Protein AF-A0A7X9GGX5-F1 (afdb_monomer)

Solvent-accessible surface area (backbone atoms only — not comparable to full-atom values): 8822 Å² total; per-residue (Å²): 142,80,83,93,72,75,79,72,72,74,72,73,68,84,79,68,76,56,76,65,54,46,48,51,54,14,44,49,54,18,43,51,22,44,29,23,64,44,58,50,69,59,20,25,53,42,20,25,46,35,26,40,28,68,63,34,71,44,54,49,45,53,51,53,96,46,36,36,34,43,38,33,26,42,93,82,73,46,82,47,74,53,70,49,76,51,88,60,76,49,82,35,67,68,50,38,53,51,49,52,51,49,37,52,51,41,52,73,57,70,59,79,73,56,66,69,57,55,52,49,50,54,51,55,50,70,70,54,84,74,82,59,67,69,60,55,50,52,53,50,51,52,52,51,50,54,52,38,46,75,75,68,52,78,135

Foldseek 3Di:
DDDPDDPPPVPPPPFDDDPVLLQVLLQLLLLLCLQAPHDFVLSQVLSQLSSVLSQFPGKGWDGDSFKTKIWTAHPVRDIDIDMDTRDHHHHDVQLNVQSSVLSVVSNVVSDDDDSVVSVVSNVVSVPDDDDPVVVVVVVVVVVVVVVCVVVPNDD

Structure (mmCIF, N/CA/C/O backbone):
data_AF-A0A7X9GGX5-F1
#
_entry.id   AF-A0A7X9GGX5-F1
#
loop_
_atom_site.group_PDB
_atom_site.id
_atom_site.type_symbol
_atom_site.label_atom_id
_atom_site.label_alt_id
_atom_site.label_comp_id
_atom_site.label_asym_id
_atom_site.label_entity_id
_atom_site.label_seq_id
_atom_site.pdbx_PDB_ins_code
_atom_site.Cartn_x
_atom_site.Cartn_y
_atom_site.Cartn_z
_atom_site.occupancy
_atom_site.B_iso_or_equiv
_atom_site.auth_seq_id
_atom_site.auth_comp_id
_atom_site.auth_asym_id
_atom_site.auth_atom_id
_atom_site.pdbx_PDB_model_num
ATOM 1 N N . MET A 1 1 ? -20.901 -25.542 48.510 1.00 43.44 1 MET A N 1
ATOM 2 C CA . MET A 1 1 ? -21.580 -24.996 47.316 1.00 43.44 1 MET A CA 1
ATOM 3 C C . MET A 1 1 ? -20.640 -23.972 46.716 1.00 43.44 1 MET A C 1
ATOM 5 O O . MET A 1 1 ? -20.649 -22.833 47.152 1.00 43.44 1 MET A O 1
ATOM 9 N N . GLU A 1 2 ? -19.744 -24.395 45.827 1.00 34.03 2 GLU A N 1
ATOM 10 C CA . GLU A 1 2 ? -18.668 -23.523 45.361 1.00 34.03 2 GLU A CA 1
ATOM 11 C C . GLU A 1 2 ? -18.309 -23.806 43.900 1.00 34.03 2 GLU A C 1
ATOM 13 O O . GLU A 1 2 ? -18.102 -24.949 43.503 1.00 34.03 2 GLU A O 1
ATOM 18 N N . LYS A 1 3 ? -18.301 -22.707 43.137 1.00 40.56 3 LYS A N 1
ATOM 19 C CA . LYS A 1 3 ? -17.680 -22.457 41.829 1.00 40.56 3 LYS A CA 1
ATOM 20 C C . LYS A 1 3 ? -17.981 -23.413 40.671 1.00 40.56 3 LYS A C 1
ATOM 22 O O . LYS 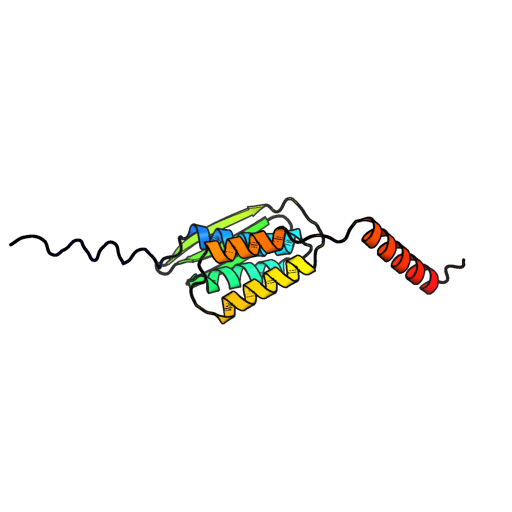A 1 3 ? -17.172 -24.239 40.267 1.00 40.56 3 LYS A O 1
ATOM 27 N N . LYS A 1 4 ? -19.088 -23.116 39.985 1.00 42.03 4 LYS A N 1
ATOM 28 C CA . LYS A 1 4 ? -19.259 -23.349 38.542 1.00 42.03 4 LYS A CA 1
ATOM 29 C C . LYS A 1 4 ? -19.241 -21.987 37.835 1.00 42.03 4 LYS A C 1
ATOM 31 O O . LYS A 1 4 ? -20.294 -21.460 37.500 1.00 42.03 4 LYS A O 1
ATOM 36 N N . GLY A 1 5 ? -18.060 -21.371 37.724 1.00 49.44 5 GLY A N 1
ATOM 37 C CA . GLY A 1 5 ? -17.919 -19.982 37.251 1.00 49.44 5 GLY A CA 1
ATOM 38 C C . GLY A 1 5 ? -16.770 -19.693 36.280 1.00 49.44 5 GLY A C 1
ATOM 39 O O . GLY A 1 5 ? -16.828 -18.679 35.597 1.00 49.44 5 GLY A O 1
ATOM 40 N N . ASP A 1 6 ? -15.782 -20.582 36.137 1.00 44.12 6 ASP A N 1
ATOM 41 C CA . ASP A 1 6 ? -14.507 -20.190 35.503 1.00 44.12 6 ASP A CA 1
ATOM 42 C C . ASP A 1 6 ? -14.283 -20.768 34.089 1.00 44.12 6 ASP A C 1
ATOM 44 O O . ASP A 1 6 ? -13.299 -20.444 33.432 1.00 44.12 6 ASP A O 1
ATOM 48 N N . ALA A 1 7 ? -15.210 -21.575 33.558 1.00 43.34 7 ALA A N 1
ATOM 49 C CA . ALA A 1 7 ? -15.056 -22.190 32.228 1.00 43.34 7 ALA A CA 1
ATOM 50 C C . ALA A 1 7 ? -15.525 -21.299 31.056 1.00 43.34 7 ALA A C 1
ATOM 52 O O . ALA A 1 7 ? -15.195 -21.574 29.906 1.00 43.34 7 ALA A O 1
ATOM 53 N N . ASN A 1 8 ? -16.262 -20.215 31.330 1.00 36.06 8 ASN A N 1
ATOM 54 C CA . ASN A 1 8 ? -16.839 -19.345 30.295 1.00 36.06 8 ASN A CA 1
ATOM 55 C C . ASN A 1 8 ? -16.020 -18.073 30.016 1.00 36.06 8 ASN A C 1
ATOM 57 O O . ASN A 1 8 ? -16.405 -17.289 29.152 1.00 36.06 8 ASN A O 1
ATOM 61 N N . LEU A 1 9 ? -14.901 -17.854 30.718 1.00 38.78 9 LEU A N 1
ATOM 62 C CA . LEU A 1 9 ? -14.051 -16.672 30.512 1.00 38.78 9 LEU A CA 1
ATOM 63 C C . LEU A 1 9 ? -12.930 -16.907 29.481 1.00 38.78 9 LEU A C 1
ATOM 65 O O . LEU A 1 9 ? -12.390 -15.951 28.932 1.00 38.78 9 LEU A O 1
ATOM 69 N N . PHE A 1 10 ? -12.610 -18.169 29.174 1.00 34.00 10 PHE A N 1
ATOM 70 C CA . PHE A 1 10 ? -11.526 -18.530 28.252 1.00 34.00 10 PHE A CA 1
ATOM 71 C C . PHE A 1 10 ? -11.979 -18.752 26.800 1.00 34.00 10 PHE A C 1
ATOM 73 O O . PHE A 1 10 ? -11.139 -18.782 25.909 1.00 34.00 10 PHE A O 1
ATOM 80 N N . ILE A 1 11 ? -13.288 -18.855 26.536 1.00 38.09 11 ILE A N 1
ATOM 81 C CA . ILE A 1 11 ? -13.825 -19.125 25.185 1.00 38.09 11 ILE A CA 1
ATOM 82 C C . ILE A 1 11 ? -14.177 -17.826 24.425 1.00 38.09 11 ILE A C 1
ATOM 84 O O . ILE A 1 11 ? -14.395 -17.834 23.217 1.00 38.09 11 ILE A O 1
ATOM 88 N N . THR A 1 12 ? -14.158 -16.663 25.084 1.00 37.38 12 THR A N 1
ATOM 89 C CA . THR A 1 12 ? -14.649 -15.400 24.494 1.00 37.38 12 THR A CA 1
ATOM 90 C C . THR A 1 12 ? -13.565 -14.518 23.862 1.00 37.38 12 THR A C 1
ATOM 92 O O . THR A 1 12 ? -13.893 -13.459 23.328 1.00 37.38 12 THR A O 1
ATOM 95 N N . ASN A 1 13 ? -12.286 -14.917 23.894 1.00 41.38 13 ASN A N 1
ATOM 96 C CA . ASN A 1 13 ? -11.175 -14.070 23.427 1.00 41.38 13 ASN A CA 1
ATOM 97 C C . ASN A 1 13 ? -10.605 -14.449 22.042 1.00 41.38 13 ASN A C 1
ATOM 99 O O . ASN A 1 13 ? -9.702 -13.781 21.556 1.00 41.38 13 ASN A O 1
ATOM 103 N N . GLU A 1 14 ? -11.140 -15.476 21.368 1.00 40.56 14 GLU A N 1
ATOM 104 C CA . GLU A 1 14 ? -10.614 -15.964 20.075 1.00 40.56 14 GLU A CA 1
ATOM 105 C C . GLU A 1 14 ? -11.190 -15.282 18.814 1.00 40.56 14 GLU A C 1
ATOM 107 O O . GLU A 1 14 ? -10.829 -15.654 17.699 1.00 40.56 14 GLU A O 1
ATOM 112 N N . SER A 1 15 ? -12.065 -14.274 18.930 1.00 47.81 15 SER A N 1
ATOM 113 C CA . SER A 1 15 ? -12.684 -13.630 17.748 1.00 47.81 15 SER A CA 1
ATOM 114 C C . SER A 1 15 ? -12.513 -12.113 17.642 1.00 47.81 15 SER A C 1
ATOM 116 O O . SER A 1 15 ? -12.995 -11.514 16.678 1.00 47.81 15 SER A O 1
ATOM 118 N N . ARG A 1 16 ? -11.797 -11.472 18.574 1.00 51.69 16 ARG A N 1
ATOM 119 C CA . ARG A 1 16 ? -11.429 -10.058 18.440 1.00 51.69 16 ARG A CA 1
ATOM 120 C C . ARG A 1 16 ? -10.040 -9.947 17.841 1.00 51.69 16 ARG A C 1
ATOM 122 O O . ARG A 1 16 ? -9.049 -10.245 18.494 1.00 51.69 16 ARG A O 1
ATOM 129 N N . LEU A 1 17 ? -9.998 -9.491 16.598 1.00 60.56 17 LEU A N 1
ATOM 130 C CA . LEU A 1 17 ? -8.778 -9.032 15.961 1.00 60.56 17 LEU A CA 1
ATOM 131 C C . LEU A 1 17 ? -8.067 -8.010 16.861 1.00 60.56 17 LEU A C 1
ATOM 133 O O . LEU A 1 17 ? -8.707 -7.050 17.302 1.00 60.56 17 LEU A O 1
ATOM 137 N N . GLU A 1 18 ? -6.773 -8.189 17.144 1.00 73.44 18 GLU A N 1
ATOM 138 C CA . GLU A 1 18 ? -6.041 -7.173 17.899 1.00 73.44 18 GLU A CA 1
ATOM 139 C C . GLU A 1 18 ? -5.996 -5.874 17.089 1.00 73.44 18 GLU A C 1
ATOM 141 O O . GLU A 1 18 ? -5.679 -5.871 15.898 1.00 73.44 18 GLU A O 1
ATOM 146 N N . HIS A 1 19 ? -6.272 -4.740 17.739 1.00 78.19 19 HIS A N 1
ATOM 147 C CA . HIS A 1 19 ? -6.402 -3.447 17.060 1.00 78.19 19 HIS A CA 1
ATOM 148 C C . HIS A 1 19 ? -5.187 -3.077 16.190 1.00 78.19 19 HIS A C 1
ATOM 150 O O . HIS A 1 19 ? -5.324 -2.374 15.185 1.00 78.19 19 HIS A O 1
ATOM 156 N N . LYS A 1 20 ? -4.004 -3.574 16.574 1.00 84.25 20 LYS A N 1
ATOM 157 C CA . LYS A 1 20 ? -2.732 -3.395 15.868 1.00 84.25 20 LYS A CA 1
ATOM 158 C C . LYS A 1 20 ? -2.668 -4.170 14.552 1.00 84.25 20 LYS A C 1
ATOM 160 O O . LYS A 1 20 ? -2.065 -3.677 13.603 1.00 84.25 20 LYS A O 1
ATOM 165 N N . GLU A 1 21 ? -3.291 -5.341 14.470 1.00 89.25 21 GLU A N 1
ATOM 166 C CA . GLU A 1 21 ? -3.250 -6.200 13.283 1.00 89.25 21 GLU A CA 1
ATOM 167 C C . GLU A 1 21 ? -4.069 -5.605 12.131 1.00 89.25 21 GLU A C 1
ATOM 169 O O . GLU A 1 21 ? -3.600 -5.609 10.992 1.00 89.25 21 GLU A O 1
ATOM 174 N N . VAL A 1 22 ? -5.230 -4.993 12.425 1.00 90.44 22 VAL A N 1
ATOM 175 C CA . VAL A 1 22 ? -6.022 -4.226 11.436 1.00 90.44 22 VAL A CA 1
ATOM 176 C C . VAL A 1 22 ? -5.145 -3.179 10.755 1.00 90.44 22 VAL A C 1
ATOM 178 O O . VAL A 1 22 ? -5.072 -3.115 9.525 1.00 90.44 22 VAL A O 1
ATOM 181 N N . LEU A 1 23 ? -4.466 -2.360 11.563 1.00 93.06 23 LEU A N 1
ATOM 182 C CA . LEU A 1 23 ? -3.612 -1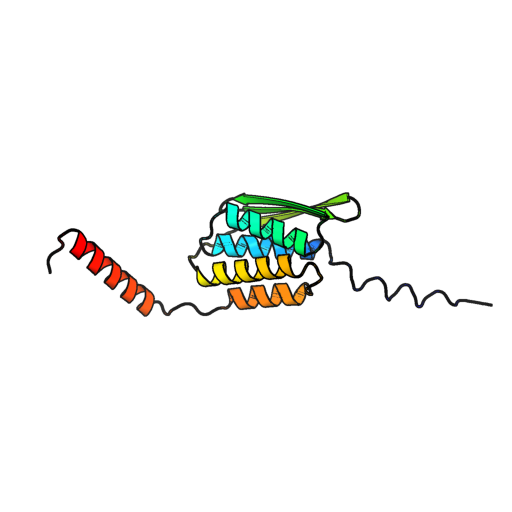.283 11.076 1.00 93.06 23 LEU A CA 1
ATOM 183 C C . LEU A 1 23 ? -2.412 -1.832 10.317 1.00 93.06 23 LEU A C 1
ATOM 185 O O . LEU A 1 23 ? -2.136 -1.363 9.217 1.00 93.06 23 LEU A O 1
ATOM 189 N N . ALA A 1 24 ? -1.732 -2.841 10.864 1.00 92.94 24 ALA A N 1
ATOM 190 C CA . ALA A 1 24 ? -0.556 -3.436 10.243 1.00 92.94 24 ALA A CA 1
ATOM 191 C C . ALA A 1 24 ? -0.867 -3.981 8.842 1.00 92.94 24 ALA A C 1
ATOM 193 O O . ALA A 1 24 ? -0.167 -3.644 7.887 1.00 92.94 24 ALA A O 1
ATOM 194 N N . ILE A 1 25 ? -1.946 -4.755 8.695 1.00 93.12 25 ILE A N 1
ATOM 195 C CA . ILE A 1 25 ? -2.346 -5.352 7.414 1.00 93.12 25 ILE A CA 1
ATOM 196 C C . ILE A 1 25 ? -2.792 -4.275 6.419 1.00 93.12 25 ILE A C 1
ATOM 198 O O . ILE A 1 25 ? -2.394 -4.307 5.249 1.00 93.12 25 ILE A O 1
ATOM 202 N N . SER A 1 26 ? -3.585 -3.301 6.871 1.00 94.38 26 SER A N 1
ATOM 203 C CA . SER A 1 26 ? -4.097 -2.224 6.013 1.00 94.38 26 SER A CA 1
ATOM 204 C C . SER A 1 26 ? -2.963 -1.337 5.495 1.00 94.38 26 SER A C 1
ATOM 206 O O . SER A 1 26 ? -2.859 -1.088 4.293 1.00 94.38 26 SER A O 1
ATOM 208 N N . ILE A 1 27 ? -2.056 -0.933 6.389 1.00 95.69 27 ILE A N 1
ATOM 209 C CA . ILE A 1 27 ? -0.876 -0.135 6.050 1.00 95.69 27 ILE A CA 1
ATOM 210 C C . ILE A 1 27 ? 0.067 -0.923 5.145 1.00 95.69 27 ILE A C 1
ATOM 212 O O . ILE A 1 27 ? 0.570 -0.362 4.174 1.00 95.69 27 ILE A O 1
ATOM 216 N N . ARG A 1 28 ? 0.305 -2.213 5.419 1.00 94.94 28 ARG A N 1
ATOM 217 C CA . ARG A 1 28 ? 1.163 -3.065 4.582 1.00 94.94 28 ARG A CA 1
ATOM 218 C C . ARG A 1 28 ? 0.601 -3.197 3.170 1.00 94.94 28 ARG A C 1
ATOM 220 O O . ARG A 1 28 ? 1.350 -3.016 2.218 1.00 94.94 28 ARG A O 1
ATOM 227 N N . SER A 1 29 ? -0.702 -3.433 3.030 1.00 94.62 29 SER A N 1
ATOM 228 C CA . SER A 1 29 ? -1.362 -3.563 1.723 1.00 94.62 29 SER A CA 1
ATOM 229 C C . SER A 1 29 ? -1.227 -2.286 0.886 1.00 94.62 29 SER A C 1
ATOM 231 O O . SER A 1 29 ? -0.802 -2.338 -0.266 1.00 94.62 29 SER A O 1
ATOM 233 N N . ALA A 1 30 ? -1.509 -1.122 1.477 1.00 95.88 30 ALA A N 1
ATOM 234 C CA . ALA A 1 30 ? -1.346 0.164 0.800 1.00 95.88 30 ALA A CA 1
ATOM 235 C C . ALA A 1 30 ? 0.125 0.506 0.514 1.00 95.88 30 ALA A C 1
ATOM 237 O O . ALA A 1 30 ? 0.445 1.018 -0.559 1.00 95.88 30 ALA A O 1
ATOM 238 N N . SER A 1 31 ? 1.032 0.167 1.436 1.00 95.06 31 SER A N 1
ATOM 239 C CA . SER A 1 31 ? 2.475 0.347 1.239 1.00 95.06 31 SER A CA 1
ATOM 240 C C . SER A 1 31 ? 2.966 -0.479 0.054 1.00 95.06 31 SER A C 1
ATOM 242 O O . SER A 1 31 ? 3.652 0.070 -0.794 1.00 95.06 31 SER A O 1
ATOM 244 N N . MET A 1 32 ? 2.538 -1.739 -0.084 1.00 93.69 32 MET A N 1
ATOM 245 C CA . MET A 1 32 ? 2.894 -2.574 -1.237 1.00 93.69 32 MET A CA 1
ATOM 246 C C . MET A 1 32 ? 2.388 -1.988 -2.559 1.00 93.69 32 MET A C 1
ATOM 248 O O . MET A 1 32 ? 3.078 -2.098 -3.567 1.00 93.69 32 MET A O 1
ATOM 252 N N . ILE A 1 33 ? 1.217 -1.342 -2.586 1.00 93.94 33 ILE A N 1
ATOM 253 C CA . ILE A 1 33 ? 0.746 -0.648 -3.795 1.00 93.94 33 ILE A CA 1
ATOM 254 C C . ILE A 1 33 ? 1.703 0.489 -4.161 1.00 93.94 33 ILE A C 1
ATOM 256 O O . ILE A 1 33 ? 2.161 0.549 -5.301 1.00 93.94 33 ILE A O 1
ATOM 260 N N . LEU A 1 34 ? 2.055 1.352 -3.205 1.00 94.31 34 LEU A N 1
ATOM 261 C CA . LEU A 1 34 ? 2.970 2.469 -3.454 1.00 94.31 34 LEU A CA 1
ATOM 262 C C . LEU A 1 34 ? 4.394 2.030 -3.796 1.00 94.31 34 LEU A C 1
ATOM 264 O O . LEU A 1 34 ? 5.005 2.598 -4.701 1.00 94.31 34 LEU A O 1
ATOM 268 N N . GLU A 1 35 ? 4.916 1.045 -3.065 1.00 93.38 35 GLU A N 1
ATOM 269 C CA . GLU A 1 35 ? 6.255 0.483 -3.243 1.00 93.38 35 GLU A CA 1
ATOM 270 C C . GLU A 1 35 ? 6.410 -0.122 -4.642 1.00 93.38 35 GLU A C 1
ATOM 272 O O . GLU A 1 35 ? 7.521 -0.139 -5.146 1.00 93.38 35 GLU A O 1
ATOM 277 N N . ASN A 1 36 ? 5.321 -0.546 -5.298 1.00 91.25 36 ASN A N 1
ATOM 278 C CA . ASN A 1 36 ? 5.353 -1.217 -6.602 1.00 91.25 36 ASN A CA 1
ATOM 279 C C . ASN A 1 36 ? 4.874 -0.358 -7.785 1.00 91.25 36 ASN A C 1
ATOM 281 O O . ASN A 1 36 ? 4.609 -0.896 -8.865 1.00 91.25 36 ASN A O 1
ATOM 285 N N . GLY A 1 37 ? 4.768 0.963 -7.598 1.00 89.94 37 GLY A N 1
ATOM 286 C CA . GLY A 1 37 ? 4.425 1.913 -8.663 1.00 89.94 37 GLY A CA 1
ATOM 287 C C . GLY A 1 37 ? 2.930 2.206 -8.806 1.00 89.94 37 GLY A C 1
ATOM 288 O O . GLY A 1 37 ? 2.510 2.750 -9.822 1.00 89.94 37 GLY A O 1
ATOM 289 N N . GLY A 1 38 ? 2.121 1.850 -7.807 1.00 90.81 38 GLY A N 1
ATOM 290 C CA . GLY A 1 38 ? 0.695 2.146 -7.778 1.00 90.81 38 GLY A CA 1
ATOM 291 C C . GLY A 1 38 ? 0.393 3.600 -7.421 1.00 90.81 38 GLY A C 1
ATOM 292 O O . GLY A 1 38 ? 1.183 4.291 -6.773 1.00 90.81 38 GLY A O 1
ATOM 293 N N . GLU A 1 39 ? -0.782 4.049 -7.851 1.00 92.31 39 GLU A N 1
ATOM 294 C CA . GLU A 1 39 ? -1.292 5.400 -7.611 1.00 92.31 39 GLU A CA 1
ATOM 295 C C . GLU A 1 39 ? -1.698 5.592 -6.140 1.00 92.31 39 GLU A C 1
ATOM 297 O O . GLU A 1 39 ? -2.158 4.655 -5.479 1.00 92.31 39 GLU A O 1
ATOM 302 N N . THR A 1 40 ? -1.565 6.818 -5.623 1.00 94.50 40 THR A N 1
ATOM 303 C CA . THR A 1 40 ? -1.868 7.142 -4.216 1.00 94.50 40 THR A CA 1
ATOM 304 C C . THR A 1 40 ? -3.321 6.854 -3.857 1.00 94.50 40 THR A C 1
ATOM 306 O O . THR A 1 40 ? -3.565 6.162 -2.874 1.00 94.50 40 THR A O 1
ATOM 309 N N . TYR A 1 41 ? -4.285 7.266 -4.686 1.00 94.06 41 TYR A N 1
ATOM 310 C CA . TYR A 1 41 ? -5.705 7.025 -4.398 1.00 94.06 41 TYR A CA 1
ATOM 311 C C . TYR A 1 41 ? -6.057 5.524 -4.366 1.00 94.06 41 TYR A C 1
ATOM 313 O O . TYR A 1 41 ? -6.923 5.107 -3.601 1.00 94.06 41 TYR A O 1
ATOM 321 N N . ARG A 1 42 ? -5.362 4.676 -5.145 1.00 93.44 42 ARG A N 1
ATOM 322 C CA . ARG A 1 42 ? -5.551 3.212 -5.099 1.00 93.44 42 ARG A CA 1
ATOM 323 C C . ARG A 1 42 ? -5.030 2.615 -3.802 1.00 93.44 42 ARG A C 1
ATOM 325 O O . ARG A 1 42 ? -5.625 1.675 -3.270 1.00 93.44 42 ARG A O 1
ATOM 332 N N . ALA A 1 43 ? -3.927 3.154 -3.294 1.00 95.12 43 ALA A N 1
ATOM 333 C CA . ALA A 1 43 ? -3.414 2.786 -1.987 1.00 95.12 43 ALA A CA 1
ATOM 334 C C . ALA A 1 43 ? -4.382 3.220 -0.866 1.00 95.12 43 ALA A C 1
ATOM 336 O O . ALA A 1 43 ? -4.633 2.424 0.039 1.00 95.12 43 ALA A O 1
ATOM 337 N N . GLU A 1 44 ? -4.987 4.411 -0.951 1.00 96.06 44 GLU A N 1
ATOM 338 C CA . GLU A 1 44 ? -6.007 4.887 0.006 1.00 96.06 44 GLU A CA 1
ATOM 339 C C . GLU A 1 44 ? -7.254 4.003 0.021 1.00 96.06 44 GLU A C 1
ATOM 341 O O . GLU A 1 44 ? -7.684 3.548 1.087 1.00 96.06 44 GLU A O 1
ATOM 346 N N . GLU A 1 45 ? -7.801 3.717 -1.163 1.00 94.62 45 GLU A N 1
ATOM 347 C CA . GLU A 1 45 ? -8.959 2.838 -1.345 1.00 94.62 45 GLU A CA 1
ATOM 348 C C . GLU A 1 45 ? -8.672 1.460 -0.736 1.00 94.62 45 GLU A C 1
ATOM 350 O O . GLU A 1 45 ? -9.450 0.949 0.070 1.00 94.62 45 GLU A O 1
ATOM 355 N N . THR A 1 46 ? -7.496 0.899 -1.029 1.00 94.56 46 THR A N 1
ATOM 356 C CA . THR A 1 46 ? -7.078 -0.411 -0.519 1.00 94.56 46 THR A CA 1
ATOM 357 C C . THR A 1 46 ? -6.932 -0.430 0.998 1.00 94.56 46 THR A C 1
ATOM 359 O O . T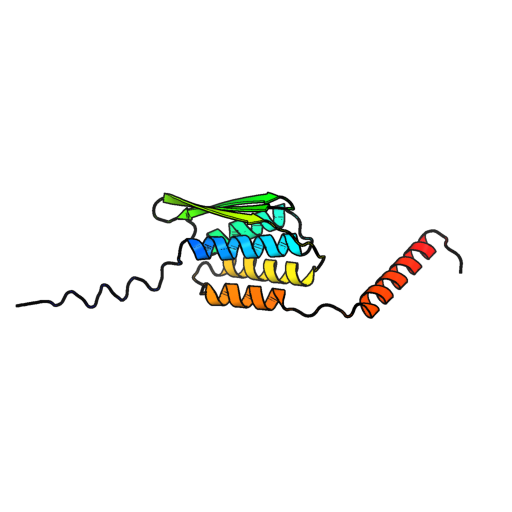HR A 1 46 ? -7.422 -1.366 1.632 1.00 94.56 46 THR A O 1
ATOM 362 N N . ALA A 1 47 ? -6.278 0.566 1.603 1.00 95.19 47 ALA A N 1
ATOM 363 C CA . ALA A 1 47 ? -6.142 0.647 3.059 1.00 95.19 47 ALA A CA 1
ATOM 364 C C . ALA A 1 47 ? -7.511 0.725 3.742 1.00 95.19 47 ALA A C 1
ATOM 366 O O . ALA A 1 47 ? -7.787 -0.040 4.667 1.00 95.19 47 ALA A O 1
ATOM 367 N N . THR A 1 48 ? -8.376 1.610 3.247 1.00 94.75 48 THR A N 1
ATOM 368 C CA . THR A 1 48 ? -9.718 1.841 3.795 1.00 94.75 48 THR A CA 1
ATOM 369 C C . THR A 1 48 ? -10.577 0.583 3.689 1.00 94.75 48 THR A C 1
ATOM 371 O O . THR A 1 48 ? -11.132 0.115 4.683 1.00 94.75 48 THR A O 1
ATOM 374 N N . HIS A 1 49 ? -10.622 -0.028 2.503 1.00 92.06 49 HIS A N 1
ATOM 375 C CA . HIS A 1 49 ? -11.382 -1.254 2.269 1.00 92.06 49 HIS A CA 1
ATOM 376 C C . HIS A 1 49 ? -10.869 -2.413 3.119 1.00 92.06 49 HIS A C 1
ATOM 378 O O . HIS A 1 49 ? -11.666 -3.174 3.669 1.00 92.06 49 HIS A O 1
ATOM 384 N N . THR A 1 50 ? -9.549 -2.548 3.251 1.00 92.06 50 THR A N 1
ATOM 385 C CA . THR A 1 50 ? -8.938 -3.614 4.053 1.00 92.06 50 THR A CA 1
ATOM 386 C C . THR A 1 50 ? -9.290 -3.450 5.529 1.00 92.06 50 THR A C 1
ATOM 388 O O . THR A 1 50 ? -9.736 -4.414 6.143 1.00 92.06 50 THR A O 1
ATOM 391 N N . ALA A 1 51 ? -9.199 -2.236 6.080 1.00 92.12 51 ALA A N 1
ATOM 392 C CA . ALA A 1 51 ? -9.552 -1.968 7.473 1.00 92.12 51 ALA A CA 1
ATOM 393 C C . ALA A 1 51 ? -11.031 -2.276 7.770 1.00 92.12 51 ALA A C 1
ATOM 395 O O . ALA A 1 51 ? -11.334 -2.975 8.737 1.00 92.12 51 ALA A O 1
ATOM 396 N N . ILE A 1 52 ? -11.950 -1.827 6.906 1.00 91.31 52 ILE A N 1
ATOM 397 C CA . ILE A 1 52 ? -13.393 -2.104 7.037 1.00 91.31 52 ILE A CA 1
ATOM 398 C C . ILE A 1 52 ? -13.667 -3.611 6.956 1.00 91.31 52 ILE A C 1
ATOM 400 O O . ILE A 1 52 ? -14.404 -4.158 7.774 1.00 91.31 52 ILE A O 1
ATOM 404 N N . SER A 1 53 ? -13.024 -4.309 6.016 1.00 88.75 53 SER A N 1
ATOM 405 C CA . SER A 1 53 ? -13.185 -5.762 5.835 1.00 88.75 53 SER A CA 1
ATOM 406 C C . SER A 1 53 ? -12.696 -6.581 7.033 1.00 88.75 53 SER A C 1
ATOM 408 O O . SER A 1 53 ? -13.134 -7.713 7.229 1.00 88.75 53 SER A O 1
ATOM 410 N N . LEU A 1 54 ? -11.784 -6.015 7.824 1.00 87.38 54 LEU A N 1
ATOM 411 C CA . LEU A 1 54 ? -11.223 -6.618 9.030 1.00 87.38 54 LEU A CA 1
ATOM 412 C C . LEU A 1 54 ? -12.020 -6.296 10.304 1.00 87.38 54 LEU A C 1
ATOM 414 O O . LEU A 1 54 ? -11.670 -6.790 11.372 1.00 87.38 54 LEU A O 1
ATOM 418 N N . GLY A 1 55 ? -13.103 -5.519 10.206 1.00 86.44 55 GLY A N 1
ATOM 419 C CA . GLY A 1 55 ? -13.997 -5.227 11.330 1.00 86.44 55 GLY A CA 1
ATOM 420 C C . GLY A 1 55 ? -13.896 -3.808 11.892 1.00 86.44 55 GLY A C 1
ATOM 421 O O . GLY A 1 55 ? -14.433 -3.554 12.970 1.00 86.44 55 GLY A O 1
ATOM 422 N N . ALA A 1 56 ? -13.243 -2.874 11.191 1.00 89.25 56 ALA A N 1
ATOM 423 C CA . ALA A 1 56 ? -13.334 -1.457 11.537 1.00 89.25 56 ALA A CA 1
ATOM 424 C C . ALA A 1 56 ? -14.765 -0.929 11.328 1.00 89.25 56 ALA A C 1
ATOM 426 O O . ALA A 1 56 ? -15.386 -1.198 10.298 1.00 89.25 56 ALA A O 1
ATOM 427 N N . LYS A 1 57 ? -15.275 -0.138 12.282 1.00 90.56 57 LYS A N 1
ATOM 428 C CA . LYS A 1 57 ? -16.586 0.529 12.178 1.00 90.56 57 LYS A CA 1
ATOM 429 C C . LYS A 1 57 ? -16.545 1.633 11.122 1.00 90.56 57 LYS A C 1
ATOM 431 O O . LYS A 1 57 ? -17.430 1.731 10.278 1.00 90.56 57 LYS A O 1
ATOM 436 N N . THR A 1 58 ? -15.497 2.446 11.168 1.00 92.44 58 THR A N 1
ATOM 437 C CA . THR A 1 58 ? -15.154 3.462 10.168 1.00 92.44 58 THR A CA 1
ATOM 438 C C . THR A 1 58 ? -13.649 3.416 9.941 1.00 92.44 58 THR A C 1
ATOM 440 O O . THR A 1 58 ? -12.903 3.060 10.853 1.00 92.44 58 THR A O 1
ATOM 443 N N . ALA A 1 59 ? -13.191 3.754 8.738 1.00 94.50 59 ALA A N 1
ATOM 444 C CA . ALA A 1 59 ? -11.771 3.839 8.423 1.00 94.50 59 ALA A CA 1
ATOM 445 C C . ALA A 1 59 ? -11.507 4.993 7.456 1.00 94.50 59 ALA A C 1
ATOM 447 O O . ALA A 1 59 ? -12.303 5.241 6.552 1.00 94.50 59 ALA A O 1
ATOM 448 N N . THR A 1 60 ? -10.366 5.648 7.638 1.00 96.44 60 THR A N 1
ATOM 449 C CA . THR A 1 60 ? -9.862 6.725 6.789 1.00 96.44 60 THR A CA 1
ATOM 450 C C . THR A 1 60 ? -8.377 6.488 6.551 1.00 96.44 60 THR A C 1
ATOM 452 O O . THR A 1 60 ? -7.612 6.279 7.497 1.00 96.44 60 THR A O 1
ATOM 455 N N . ALA A 1 61 ? -7.955 6.540 5.293 1.00 96.44 61 ALA A N 1
ATOM 456 C CA . ALA A 1 61 ? -6.551 6.497 4.916 1.00 96.44 61 ALA A CA 1
ATOM 457 C C . ALA A 1 61 ? -6.126 7.841 4.322 1.00 96.44 61 ALA A C 1
ATOM 459 O O . ALA A 1 61 ? -6.899 8.481 3.616 1.00 96.44 61 ALA A O 1
ATOM 460 N N . PHE A 1 62 ? -4.892 8.245 4.605 1.00 96.94 62 PHE A N 1
ATOM 461 C CA . PHE A 1 62 ? -4.239 9.376 3.961 1.00 96.94 62 PHE A CA 1
ATOM 462 C C . PHE A 1 62 ? -2.883 8.910 3.452 1.00 96.94 62 PHE A C 1
ATOM 464 O O . PHE A 1 62 ? -2.054 8.418 4.229 1.00 96.94 62 PHE A O 1
ATOM 471 N N . VAL A 1 63 ? -2.672 9.005 2.141 1.00 96.12 63 VAL A N 1
ATOM 472 C CA . VAL A 1 63 ? -1.501 8.413 1.504 1.00 96.12 63 VAL A CA 1
ATOM 473 C C . VAL A 1 63 ? -0.773 9.431 0.638 1.00 96.12 63 VAL A C 1
ATOM 475 O O . VAL A 1 63 ? -1.303 10.001 -0.309 1.00 96.12 63 VAL A O 1
ATOM 478 N N . THR A 1 64 ? 0.514 9.586 0.922 1.00 94.31 64 THR A N 1
ATOM 479 C CA . THR A 1 64 ? 1.470 1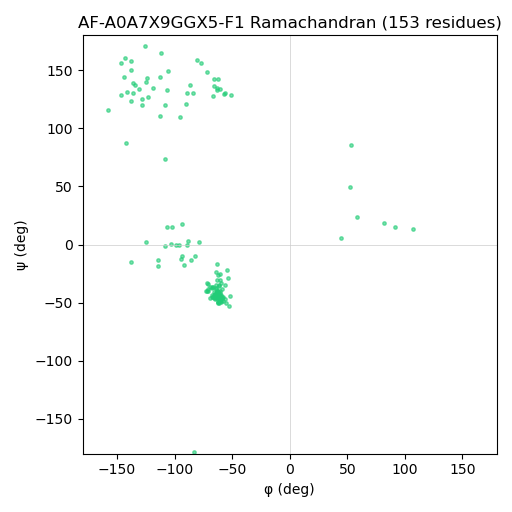0.315 0.088 1.00 94.31 64 THR A CA 1
ATOM 480 C C . THR A 1 64 ? 2.478 9.330 -0.509 1.00 94.31 64 THR A C 1
ATOM 482 O O . THR A 1 64 ? 2.607 8.211 -0.009 1.00 94.31 64 THR A O 1
ATOM 485 N N . PRO A 1 65 ? 3.256 9.708 -1.541 1.00 90.31 65 PRO A N 1
ATOM 486 C CA . PRO A 1 65 ? 4.253 8.810 -2.133 1.00 90.31 65 PRO A CA 1
ATOM 487 C C . PRO A 1 65 ? 5.270 8.220 -1.141 1.00 90.31 65 PRO A C 1
ATOM 489 O O . PRO A 1 65 ? 5.879 7.191 -1.441 1.00 90.31 65 PRO A O 1
ATOM 492 N N . THR A 1 66 ? 5.464 8.866 0.013 1.00 92.00 66 THR A N 1
ATOM 493 C CA . THR A 1 66 ? 6.455 8.512 1.037 1.00 92.00 66 THR A CA 1
ATOM 494 C C . THR A 1 66 ? 5.838 8.049 2.355 1.00 92.00 66 THR A C 1
ATOM 496 O O . THR A 1 66 ? 6.560 7.500 3.187 1.00 92.00 66 THR A O 1
ATOM 499 N N . VAL A 1 67 ? 4.537 8.244 2.584 1.00 95.88 67 VAL A N 1
ATOM 500 C CA . VAL A 1 67 ? 3.875 7.916 3.856 1.00 95.88 67 VAL A CA 1
ATOM 501 C C . VAL A 1 67 ? 2.487 7.345 3.607 1.00 95.88 67 VAL A C 1
ATOM 503 O O . VAL A 1 67 ? 1.676 7.946 2.912 1.00 95.88 67 VAL A O 1
ATOM 506 N N . VAL A 1 68 ? 2.198 6.220 4.253 1.00 96.50 68 VAL A N 1
ATOM 507 C CA . VAL A 1 68 ? 0.856 5.645 4.369 1.00 96.50 68 VAL A CA 1
ATOM 508 C C . VAL A 1 68 ? 0.395 5.830 5.805 1.00 96.50 68 VAL A C 1
ATOM 510 O O . VAL A 1 68 ? 1.029 5.303 6.720 1.00 96.50 68 VAL A O 1
ATOM 513 N N . GLN A 1 69 ? -0.707 6.542 6.008 1.00 97.44 69 GLN A N 1
ATOM 514 C CA . GLN A 1 69 ? -1.349 6.703 7.307 1.00 97.44 69 GLN A CA 1
ATOM 515 C C . GLN A 1 69 ? -2.763 6.130 7.256 1.00 97.44 69 GLN A C 1
ATOM 517 O O . GLN A 1 69 ? -3.511 6.381 6.314 1.00 97.44 69 GLN A O 1
ATOM 522 N N . VAL A 1 70 ? -3.133 5.362 8.280 1.00 96.88 70 VAL A N 1
ATOM 523 C CA . VAL A 1 70 ? -4.471 4.781 8.419 1.00 96.88 70 VAL A CA 1
ATOM 524 C C . VAL A 1 70 ? -4.989 5.067 9.816 1.00 96.88 70 VAL A C 1
ATOM 526 O O . VAL A 1 70 ? -4.280 4.874 10.806 1.00 96.88 70 VAL A O 1
ATOM 529 N N . SER A 1 71 ? -6.234 5.518 9.877 1.00 95.38 71 SER A N 1
ATOM 530 C CA . SER A 1 71 ? -6.996 5.720 11.099 1.00 95.38 71 SER A CA 1
ATOM 531 C C . SER A 1 71 ? -8.304 4.949 11.002 1.00 95.38 71 SER A C 1
ATOM 533 O O . SER A 1 71 ? -8.919 4.905 9.936 1.00 95.38 71 SER A O 1
ATOM 535 N N . TYR A 1 72 ? -8.732 4.319 12.088 1.00 94.19 72 TYR A N 1
ATOM 536 C CA . TYR A 1 72 ? -10.022 3.648 12.132 1.00 94.19 72 TYR A CA 1
ATOM 537 C C . TYR A 1 72 ? -10.642 3.724 13.527 1.00 94.19 72 TYR A C 1
ATOM 539 O O . TYR A 1 72 ? -9.940 3.887 14.529 1.00 94.19 72 TYR A O 1
ATOM 547 N N . THR A 1 73 ? -11.964 3.594 13.579 1.00 92.19 73 THR A N 1
ATOM 548 C CA . THR A 1 73 ? -12.733 3.548 14.823 1.00 92.19 73 THR A CA 1
ATOM 549 C C . THR A 1 73 ? -13.219 2.124 15.075 1.00 92.19 73 THR A C 1
ATOM 551 O O . THR A 1 73 ? -13.735 1.461 14.168 1.00 92.19 73 THR A O 1
ATOM 554 N N . ASP A 1 74 ? -13.037 1.629 16.299 1.00 88.06 74 ASP A N 1
ATOM 555 C CA . ASP A 1 74 ? -13.498 0.298 16.699 1.00 88.06 74 ASP A CA 1
ATOM 556 C C . ASP A 1 74 ? -14.985 0.278 17.119 1.00 88.06 74 ASP A C 1
ATOM 558 O O . ASP A 1 74 ? -15.697 1.283 17.086 1.00 88.06 74 ASP A O 1
ATOM 562 N N . SER A 1 75 ? -15.485 -0.891 17.534 1.00 85.12 75 SER A N 1
ATOM 563 C CA . SER A 1 75 ? -16.869 -1.050 18.011 1.00 85.12 75 SER A CA 1
ATOM 564 C C . SER A 1 75 ? -17.193 -0.254 19.285 1.00 85.12 75 SER A C 1
ATOM 566 O O . SER A 1 75 ? -18.362 -0.134 19.636 1.00 85.12 75 SER A O 1
ATOM 568 N N . LYS A 1 76 ? -16.172 0.207 20.018 1.00 86.75 76 LYS A N 1
ATOM 569 C CA . LYS A 1 76 ? -16.281 0.970 21.270 1.00 86.75 76 LYS A CA 1
ATOM 570 C C . LYS A 1 76 ? -16.036 2.468 21.048 1.00 86.75 76 LYS A C 1
ATOM 572 O O . LYS A 1 76 ? -15.777 3.182 22.012 1.00 86.75 76 LYS A O 1
ATOM 577 N N . ASP A 1 77 ? -16.065 2.924 19.796 1.00 86.88 77 ASP A N 1
ATOM 578 C CA . ASP A 1 77 ? -15.786 4.307 19.410 1.00 86.88 77 ASP A CA 1
ATOM 579 C C . ASP A 1 77 ? -14.385 4.811 19.818 1.00 86.88 77 ASP A C 1
ATOM 581 O O . ASP A 1 77 ? -14.144 6.013 19.912 1.00 86.88 77 ASP A O 1
ATOM 585 N N . SER A 1 78 ? -13.424 3.899 20.018 1.00 87.94 78 SER A N 1
ATOM 586 C CA . SER A 1 78 ? -12.023 4.267 20.245 1.00 87.94 78 SER A CA 1
ATOM 587 C C . SER A 1 78 ? -11.287 4.430 18.916 1.00 87.94 78 SER A C 1
ATOM 589 O O . SER A 1 78 ? -11.445 3.623 17.996 1.00 87.94 78 SER A O 1
ATOM 591 N N . PHE A 1 79 ? -10.470 5.480 18.823 1.00 91.12 79 PHE A N 1
ATOM 592 C CA . PHE A 1 79 ? -9.677 5.792 17.637 1.00 91.12 79 PHE A CA 1
ATOM 593 C C . PHE A 1 79 ? -8.313 5.112 17.685 1.00 91.12 79 PHE A C 1
ATOM 595 O O . PHE A 1 79 ? -7.560 5.267 18.646 1.00 91.12 79 PHE A O 1
ATOM 602 N N . HIS A 1 80 ? -7.960 4.434 16.597 1.00 92.62 80 HIS A N 1
ATOM 603 C CA . HIS A 1 80 ? -6.665 3.786 16.418 1.00 92.62 80 HIS A CA 1
ATOM 604 C C . HIS A 1 80 ? -6.016 4.328 15.154 1.00 92.62 80 HIS A C 1
ATOM 606 O O . HIS A 1 80 ? -6.622 4.316 14.086 1.00 92.62 80 HIS A O 1
ATOM 612 N N . THR A 1 81 ? -4.781 4.813 15.262 1.00 93.62 81 THR A N 1
ATOM 613 C CA . THR A 1 81 ? -4.052 5.393 14.128 1.00 93.62 81 THR A CA 1
ATOM 614 C C . THR A 1 81 ? -2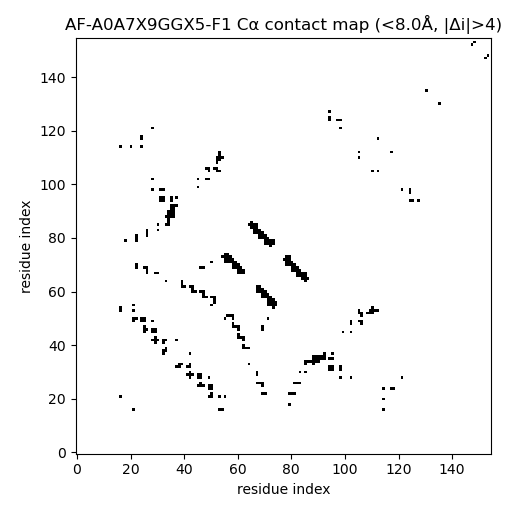.633 4.861 14.094 1.00 93.62 81 THR A C 1
ATOM 616 O O . THR A 1 81 ? -1.963 4.787 15.123 1.00 93.62 81 THR A O 1
ATOM 619 N N . ALA A 1 82 ? -2.161 4.520 12.902 1.00 94.56 82 ALA A N 1
ATOM 620 C CA . ALA A 1 82 ? -0.766 4.200 12.662 1.00 94.56 82 ALA A CA 1
ATOM 621 C C . ALA A 1 82 ? -0.333 4.721 11.292 1.00 94.56 82 ALA A C 1
ATOM 623 O O . ALA A 1 82 ? -1.149 4.990 10.407 1.00 94.56 82 ALA A O 1
ATOM 624 N N . PHE A 1 83 ? 0.976 4.855 11.122 1.00 95.12 83 PHE A N 1
ATOM 625 C CA . PHE A 1 83 ? 1.572 5.246 9.858 1.00 95.12 83 PHE A CA 1
ATOM 626 C C . PHE A 1 83 ? 2.821 4.419 9.576 1.00 95.12 83 PHE A C 1
ATOM 628 O O . PHE A 1 83 ? 3.459 3.880 10.482 1.00 95.12 83 PHE A O 1
ATOM 635 N N . ARG A 1 84 ? 3.182 4.341 8.298 1.00 94.12 84 ARG A N 1
ATOM 636 C CA . ARG A 1 84 ? 4.432 3.755 7.825 1.00 94.12 84 ARG A CA 1
ATOM 637 C C . ARG A 1 84 ? 5.032 4.642 6.755 1.00 94.12 84 ARG A C 1
ATOM 639 O O . ARG A 1 84 ? 4.339 5.134 5.868 1.00 94.12 84 ARG A O 1
ATOM 646 N N . ARG A 1 85 ? 6.350 4.795 6.826 1.00 94.94 85 ARG A N 1
ATOM 647 C CA . ARG A 1 85 ? 7.131 5.434 5.774 1.00 94.94 85 ARG A CA 1
ATOM 648 C C . ARG A 1 85 ? 7.465 4.417 4.684 1.00 94.94 85 ARG A C 1
ATOM 650 O O . ARG A 1 85 ? 7.973 3.337 4.982 1.00 94.94 85 ARG A O 1
ATOM 657 N N . VAL A 1 86 ? 7.213 4.794 3.439 1.00 92.12 86 VAL A N 1
ATOM 658 C CA . VAL A 1 86 ? 7.626 4.074 2.235 1.00 92.12 86 VAL A CA 1
ATOM 659 C C . VAL A 1 86 ? 8.996 4.599 1.821 1.00 92.12 86 VAL A C 1
ATOM 661 O O . VAL A 1 86 ? 9.177 5.798 1.617 1.00 92.12 86 VAL A O 1
ATOM 664 N N . THR A 1 87 ? 9.986 3.710 1.756 1.00 88.25 87 THR A N 1
ATOM 665 C CA . THR A 1 87 ? 11.396 4.081 1.520 1.00 88.25 87 THR A CA 1
ATOM 666 C C . THR A 1 87 ? 11.947 3.561 0.204 1.00 88.25 87 THR A C 1
ATOM 668 O O . THR A 1 87 ? 12.964 4.061 -0.271 1.00 88.25 87 THR A O 1
ATOM 671 N N . ARG A 1 88 ? 11.286 2.562 -0.379 1.00 85.19 88 ARG A N 1
ATOM 672 C CA . ARG A 1 88 ? 11.687 1.904 -1.618 1.00 85.19 88 ARG A CA 1
ATOM 673 C C . ARG A 1 88 ? 10.549 1.995 -2.615 1.00 85.19 88 ARG A C 1
ATOM 675 O O . ARG A 1 88 ? 9.383 1.946 -2.231 1.00 85.19 88 ARG A O 1
ATOM 682 N N . ARG A 1 89 ? 10.906 2.169 -3.883 1.00 82.06 89 ARG A N 1
ATOM 683 C CA . ARG A 1 89 ? 9.964 2.173 -4.995 1.00 82.06 89 ARG A CA 1
ATOM 684 C C . ARG A 1 89 ? 10.572 1.379 -6.138 1.00 82.06 89 ARG A C 1
ATOM 686 O O . ARG A 1 89 ? 11.666 1.690 -6.598 1.00 82.06 89 ARG A O 1
ATOM 693 N N . GLU A 1 90 ? 9.843 0.373 -6.566 1.00 86.00 90 GLU A N 1
ATOM 694 C CA . GLU A 1 90 ? 10.055 -0.426 -7.761 1.00 86.00 90 GLU A CA 1
ATOM 695 C C . GLU A 1 90 ? 8.762 -0.409 -8.583 1.00 86.00 90 GLU A C 1
ATOM 697 O O . GLU A 1 90 ? 7.737 0.115 -8.142 1.00 86.00 90 GLU A O 1
ATOM 702 N N . VAL A 1 91 ? 8.793 -0.932 -9.807 1.00 85.94 91 VAL A N 1
ATOM 703 C CA . VAL A 1 91 ? 7.580 -1.082 -10.619 1.00 85.94 91 VAL A CA 1
ATOM 704 C C . VAL A 1 91 ? 7.303 -2.565 -10.785 1.00 85.94 91 VAL A C 1
ATOM 706 O O . VAL A 1 91 ? 8.028 -3.267 -11.484 1.00 85.94 91 VAL A O 1
ATOM 709 N N . ASN A 1 92 ? 6.229 -3.042 -10.157 1.00 87.38 92 ASN A N 1
ATOM 710 C CA . ASN A 1 92 ? 5.800 -4.431 -10.263 1.00 87.38 92 ASN A CA 1
ATOM 711 C C . ASN A 1 92 ? 4.271 -4.523 -10.310 1.00 87.38 92 ASN A C 1
ATOM 713 O O . ASN A 1 92 ? 3.575 -4.723 -9.309 1.00 87.38 92 ASN A O 1
ATOM 717 N N . LEU A 1 93 ? 3.734 -4.420 -11.526 1.00 86.81 93 LEU A N 1
ATOM 718 C CA . LEU A 1 93 ? 2.289 -4.454 -11.772 1.00 86.81 93 LEU A CA 1
ATOM 719 C C . LEU A 1 93 ? 1.646 -5.785 -11.347 1.00 86.81 93 LEU A C 1
ATOM 721 O O . LEU A 1 93 ? 0.470 -5.824 -10.979 1.00 86.81 93 LEU A O 1
ATOM 725 N N . LYS A 1 94 ? 2.418 -6.881 -11.335 1.00 88.69 94 LYS A N 1
ATOM 726 C CA . LYS A 1 94 ? 1.946 -8.190 -10.867 1.00 88.69 94 LYS A CA 1
ATOM 727 C C . LYS A 1 94 ? 1.683 -8.169 -9.361 1.00 88.69 94 LYS A C 1
ATOM 729 O O . LYS A 1 94 ? 0.627 -8.644 -8.941 1.00 88.69 94 LYS A O 1
ATOM 734 N N . LYS A 1 95 ? 2.590 -7.594 -8.558 1.00 90.06 95 LYS A N 1
ATOM 735 C CA . LYS A 1 95 ? 2.391 -7.414 -7.108 1.00 90.06 95 LYS A CA 1
ATOM 736 C C . LYS A 1 95 ? 1.158 -6.546 -6.835 1.00 90.06 95 LYS A C 1
ATOM 738 O O . LYS A 1 95 ? 0.279 -6.981 -6.092 1.00 90.06 95 LYS A O 1
ATOM 743 N N . ILE A 1 96 ? 1.015 -5.409 -7.526 1.00 90.81 96 ILE A N 1
ATOM 744 C CA . ILE A 1 96 ? -0.173 -4.536 -7.412 1.00 90.81 96 ILE A CA 1
ATOM 745 C C . ILE A 1 96 ? -1.464 -5.311 -7.701 1.00 90.81 96 ILE A C 1
ATOM 747 O O . ILE A 1 96 ? -2.401 -5.287 -6.902 1.00 90.81 96 ILE A O 1
ATOM 751 N N . SER A 1 97 ? -1.521 -6.041 -8.819 1.00 89.88 97 SER A N 1
ATOM 752 C CA . SER A 1 97 ? -2.717 -6.800 -9.201 1.00 89.88 97 SER A CA 1
ATOM 753 C C . SER A 1 97 ? -3.118 -7.829 -8.141 1.00 89.88 97 SER A C 1
ATOM 755 O O . SER A 1 97 ? -4.311 -8.018 -7.896 1.00 89.88 97 SER A O 1
ATOM 757 N N . ARG A 1 98 ? -2.144 -8.495 -7.508 1.00 90.50 98 ARG A N 1
ATOM 758 C CA . ARG A 1 98 ? -2.392 -9.498 -6.462 1.00 90.50 98 ARG A CA 1
ATOM 759 C C . ARG A 1 98 ? -2.869 -8.878 -5.153 1.00 90.50 98 ARG A C 1
ATOM 761 O O . ARG A 1 98 ? -3.785 -9.424 -4.544 1.00 90.50 98 ARG A O 1
ATOM 768 N N . VAL A 1 99 ? -2.302 -7.742 -4.744 1.00 90.81 99 VAL A N 1
ATOM 769 C CA . VAL A 1 99 ? -2.773 -7.004 -3.558 1.00 90.81 99 VAL A CA 1
ATOM 770 C C . VAL A 1 99 ? -4.203 -6.508 -3.770 1.00 90.81 99 VAL A C 1
ATOM 772 O O . VAL A 1 99 ? -5.056 -6.702 -2.909 1.00 90.81 99 VAL A O 1
ATOM 775 N N . ASN A 1 100 ? -4.509 -5.963 -4.948 1.00 89.62 100 ASN A N 1
ATOM 776 C CA . ASN A 1 100 ? -5.864 -5.524 -5.285 1.00 89.62 100 ASN A CA 1
ATOM 777 C C . ASN A 1 100 ? -6.865 -6.688 -5.302 1.00 89.62 100 ASN A C 1
ATOM 779 O O . ASN A 1 100 ? -7.994 -6.559 -4.830 1.00 89.62 100 ASN A O 1
ATOM 783 N N . GLU A 1 101 ? -6.465 -7.840 -5.843 1.00 89.31 101 GLU A N 1
ATOM 784 C CA . GLU A 1 101 ? -7.272 -9.059 -5.800 1.00 89.31 101 GLU A CA 1
ATOM 785 C C . GLU A 1 101 ? -7.545 -9.499 -4.355 1.00 89.31 101 GLU A C 1
ATOM 787 O O . GLU A 1 101 ? -8.685 -9.821 -4.020 1.00 89.31 101 GLU A O 1
ATOM 792 N N . LEU A 1 102 ? -6.529 -9.462 -3.488 1.00 88.62 102 LEU A N 1
ATOM 793 C CA . LEU A 1 102 ? -6.670 -9.763 -2.066 1.00 88.62 102 LEU A CA 1
ATOM 794 C C . LEU A 1 102 ? -7.633 -8.790 -1.374 1.00 88.62 102 LEU A C 1
ATOM 796 O O . LEU A 1 102 ? -8.576 -9.242 -0.729 1.00 88.62 102 LEU A O 1
ATOM 800 N N . SER A 1 103 ? -7.450 -7.480 -1.553 1.00 87.25 103 SER A N 1
ATOM 801 C CA . SER A 1 103 ? -8.313 -6.452 -0.956 1.00 87.25 103 SER A CA 1
ATOM 802 C C . SER A 1 103 ? -9.779 -6.624 -1.369 1.00 87.25 103 SER A C 1
ATOM 804 O O . SER A 1 103 ? -10.670 -6.657 -0.519 1.00 87.25 103 SER A O 1
ATOM 806 N N . ARG A 1 104 ? -10.045 -6.870 -2.662 1.00 85.31 104 ARG A N 1
ATOM 807 C CA . ARG A 1 104 ? -11.403 -7.157 -3.155 1.00 85.31 104 ARG A CA 1
ATOM 808 C C . ARG A 1 104 ? -11.997 -8.430 -2.552 1.00 85.31 104 ARG A C 1
ATOM 810 O O . ARG A 1 104 ? -13.174 -8.443 -2.202 1.00 85.31 104 ARG A O 1
ATOM 817 N N . ARG A 1 105 ? -11.204 -9.498 -2.412 1.00 86.06 105 ARG A N 1
ATOM 818 C CA . ARG A 1 105 ? -11.655 -10.755 -1.787 1.00 86.06 105 ARG A CA 1
ATOM 819 C C . ARG A 1 105 ? -12.008 -10.562 -0.311 1.00 86.06 105 ARG A C 1
ATOM 821 O O . ARG A 1 105 ? -12.984 -11.153 0.146 1.00 86.06 105 ARG A O 1
ATOM 828 N N . LEU A 1 106 ? -11.245 -9.741 0.414 1.00 84.56 106 LEU A N 1
ATOM 829 C CA . LEU A 1 106 ? -11.546 -9.384 1.804 1.00 84.56 106 LEU A CA 1
ATOM 830 C C . LEU A 1 106 ? -12.872 -8.616 1.895 1.00 84.56 106 LEU A C 1
ATOM 832 O O . LEU A 1 106 ? -13.731 -8.994 2.690 1.00 84.56 106 LEU A O 1
ATOM 836 N N . ALA A 1 107 ? -13.088 -7.641 1.008 1.00 78.69 107 ALA A N 1
ATOM 837 C CA . ALA A 1 107 ? -14.325 -6.859 0.961 1.00 78.69 107 ALA A CA 1
ATOM 838 C C . ALA A 1 107 ? -15.568 -7.715 0.664 1.00 78.69 107 ALA A C 1
ATOM 840 O O . ALA A 1 107 ? -16.621 -7.529 1.271 1.00 78.69 107 ALA A O 1
ATOM 841 N N . GLN A 1 108 ? -15.447 -8.689 -0.241 1.00 80.25 108 GLN A N 1
ATOM 842 C CA . GLN A 1 108 ? -16.554 -9.578 -0.605 1.00 80.25 108 GLN A CA 1
ATOM 843 C C . GLN A 1 108 ? -16.911 -10.581 0.493 1.00 80.25 108 GLN A C 1
ATOM 845 O O . GLN A 1 108 ? -18.074 -10.954 0.623 1.00 80.25 108 GLN A O 1
ATOM 850 N N . ARG A 1 109 ? -15.930 -11.046 1.277 1.00 71.19 109 ARG A N 1
ATOM 851 C CA . ARG A 1 109 ? -16.164 -12.111 2.262 1.00 71.19 109 ARG A CA 1
ATOM 852 C C . ARG A 1 109 ? -16.759 -11.630 3.584 1.00 71.19 109 ARG A C 1
ATOM 854 O O . ARG A 1 109 ? -17.154 -12.495 4.355 1.00 71.19 109 ARG A O 1
ATOM 861 N N . LYS A 1 110 ? -16.845 -10.313 3.846 1.00 56.47 110 LYS A N 1
ATOM 862 C CA . LYS A 1 110 ? -17.426 -9.661 5.051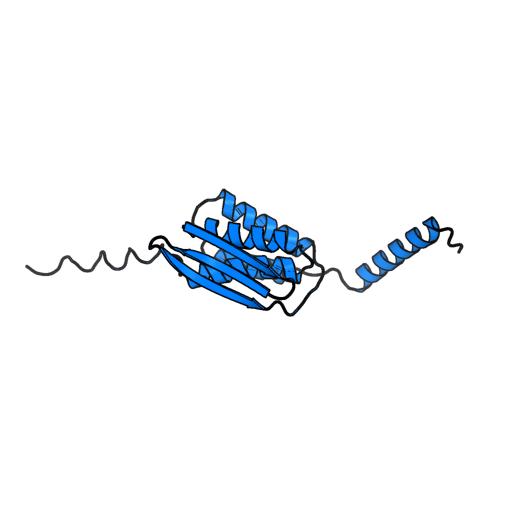 1.00 56.47 110 LYS A CA 1
ATOM 863 C C . LYS A 1 110 ? -17.055 -10.267 6.428 1.00 56.47 110 LYS A C 1
ATOM 865 O O . LYS A 1 110 ? -17.588 -9.821 7.436 1.00 56.47 110 LYS A O 1
ATOM 870 N N . SER A 1 111 ? -16.163 -11.257 6.505 1.00 52.50 111 SER A N 1
ATOM 871 C CA . SER A 1 111 ? -15.924 -12.042 7.713 1.00 52.50 111 SER A CA 1
ATOM 872 C C . SER A 1 111 ? -14.543 -12.712 7.709 1.00 52.50 111 SER A C 1
ATOM 874 O O . SER A 1 111 ? -14.261 -13.597 6.900 1.00 52.50 111 SER A O 1
ATOM 876 N N . LEU A 1 112 ? -13.717 -12.283 8.670 1.00 54.53 112 LEU A N 1
ATOM 877 C CA . LEU A 1 112 ? -12.798 -13.093 9.483 1.00 54.53 112 LEU A CA 1
ATOM 878 C C . LEU A 1 112 ? -11.831 -14.027 8.732 1.00 54.53 112 LEU A C 1
ATOM 880 O O . LEU A 1 112 ? -11.673 -15.198 9.083 1.00 54.53 112 LEU A O 1
ATOM 884 N N . ALA A 1 113 ? -11.113 -13.516 7.730 1.00 62.47 113 ALA A N 1
ATOM 885 C CA . ALA A 1 113 ? -9.854 -14.161 7.365 1.00 62.47 113 ALA A CA 1
ATOM 886 C C . ALA A 1 113 ? -8.867 -13.981 8.531 1.00 62.47 113 ALA A C 1
ATOM 888 O O . ALA A 1 113 ? -8.679 -12.866 9.019 1.00 62.47 113 ALA A O 1
ATOM 889 N N . LYS A 1 114 ? -8.262 -15.082 9.003 1.00 76.25 114 LYS A N 1
ATOM 890 C CA . LYS A 1 114 ? -7.297 -15.033 10.110 1.00 76.25 114 LYS A CA 1
ATOM 891 C C . LYS A 1 114 ? -6.162 -14.062 9.740 1.00 76.25 114 LYS A C 1
ATOM 893 O O . LYS A 1 114 ? -5.589 -14.227 8.661 1.00 76.25 114 LYS A O 1
ATOM 898 N N . PRO A 1 115 ? -5.786 -13.113 10.607 1.00 72.31 115 PRO A N 1
ATOM 899 C CA . PRO A 1 115 ? -4.767 -12.092 10.321 1.00 72.31 115 PRO A CA 1
ATOM 900 C C . PRO A 1 115 ? -3.459 -12.688 9.819 1.00 72.31 115 PRO A C 1
ATOM 902 O O . PRO A 1 115 ? -2.938 -12.268 8.789 1.00 72.31 115 PRO A O 1
ATOM 905 N N . GLY A 1 116 ? -3.008 -13.766 10.467 1.00 76.94 116 GLY A N 1
ATOM 906 C CA . GLY A 1 116 ? -1.817 -14.503 10.051 1.00 76.94 116 GLY A CA 1
ATOM 907 C C . GLY A 1 116 ? -1.906 -15.096 8.640 1.00 76.94 116 GLY A C 1
ATOM 908 O O . GLY A 1 116 ? -0.895 -15.175 7.953 1.00 76.94 116 GLY A O 1
ATOM 909 N N . GLN A 1 117 ? -3.097 -15.467 8.152 1.00 81.25 117 GLN A N 1
ATOM 910 C CA . GLN A 1 117 ? -3.259 -15.933 6.767 1.00 81.25 117 GLN A CA 1
ATOM 911 C C . GLN A 1 117 ? -3.144 -14.783 5.769 1.00 81.25 117 GLN A C 1
ATOM 913 O O . GLN A 1 117 ? -2.545 -14.952 4.710 1.00 81.25 117 GLN A O 1
ATOM 918 N N . ILE A 1 118 ? -3.704 -13.617 6.095 1.00 83.19 118 ILE A N 1
ATOM 919 C CA . ILE A 1 118 ? -3.627 -12.439 5.226 1.00 83.19 118 ILE A CA 1
ATOM 920 C C . ILE A 1 118 ? -2.181 -11.960 5.145 1.00 83.19 118 ILE A C 1
ATOM 922 O O . ILE A 1 118 ? -1.675 -11.729 4.048 1.00 83.19 118 ILE A O 1
ATOM 926 N N . ASP A 1 119 ? -1.498 -11.889 6.288 1.00 84.06 119 ASP A N 1
ATOM 927 C CA . ASP A 1 119 ? -0.092 -11.505 6.345 1.00 84.06 119 ASP A CA 1
ATOM 928 C C . ASP A 1 119 ? 0.807 -12.505 5.601 1.00 84.06 119 ASP A C 1
ATOM 930 O O . ASP A 1 119 ? 1.678 -12.107 4.827 1.00 84.06 119 ASP A O 1
ATOM 934 N N . PHE A 1 120 ? 0.526 -13.808 5.720 1.00 84.44 120 PHE A N 1
ATOM 935 C CA . PHE A 1 120 ? 1.206 -14.844 4.942 1.00 84.44 120 PHE A CA 1
ATOM 936 C C . PHE A 1 120 ? 0.993 -14.681 3.431 1.00 84.44 120 PHE A C 1
ATOM 938 O O . PHE A 1 120 ? 1.942 -14.791 2.653 1.00 84.44 120 PHE A O 1
ATOM 945 N N . VAL A 1 121 ? -0.237 -14.388 2.991 1.00 85.25 121 VAL A N 1
ATOM 946 C CA . VAL A 1 121 ? -0.526 -14.133 1.572 1.00 85.25 121 VAL A CA 1
ATOM 947 C C . VAL A 1 121 ? 0.204 -12.880 1.088 1.00 85.25 121 VAL A C 1
ATOM 949 O O . VAL A 1 121 ? 0.799 -12.923 0.013 1.00 85.25 121 VAL A O 1
ATOM 952 N N . LEU A 1 122 ? 0.220 -11.799 1.873 1.00 86.06 122 LEU A N 1
ATOM 953 C CA . LEU A 1 122 ? 0.988 -10.588 1.557 1.00 86.06 122 LEU A CA 1
ATOM 954 C C . LEU A 1 122 ? 2.489 -10.888 1.449 1.00 86.06 122 LEU A C 1
ATOM 956 O O . LEU A 1 122 ? 3.123 -10.465 0.486 1.00 86.06 122 LEU A O 1
ATOM 960 N N . SER A 1 123 ? 3.041 -11.679 2.371 1.00 86.38 123 SER A N 1
ATOM 961 C CA . SER A 1 123 ? 4.438 -12.127 2.328 1.00 86.38 123 SER A CA 1
ATOM 962 C C . SER A 1 123 ? 4.745 -12.912 1.049 1.00 86.38 123 SER A C 1
ATOM 964 O O . SER A 1 123 ? 5.695 -12.606 0.333 1.00 86.38 123 SER A O 1
ATOM 966 N N . LYS A 1 124 ? 3.868 -13.850 0.673 1.00 86.75 124 LYS A N 1
ATOM 967 C CA . LYS A 1 124 ? 4.001 -14.621 -0.569 1.00 86.75 124 LYS A CA 1
ATOM 968 C C . LYS A 1 124 ? 3.906 -13.751 -1.825 1.00 86.75 124 LYS A C 1
ATOM 970 O O . LYS A 1 124 ? 4.553 -14.051 -2.826 1.00 86.75 124 LYS A O 1
ATOM 975 N N . ILE A 1 125 ? 3.083 -12.700 -1.803 1.00 85.81 125 ILE A N 1
ATOM 976 C CA . ILE A 1 125 ? 3.010 -11.743 -2.913 1.00 85.81 125 ILE A CA 1
ATOM 977 C C . ILE A 1 125 ? 4.345 -11.013 -3.060 1.00 85.81 125 ILE A C 1
ATOM 979 O O . ILE A 1 125 ? 4.813 -10.857 -4.188 1.00 85.81 125 ILE A O 1
ATOM 983 N N . ASP A 1 126 ? 4.951 -10.624 -1.940 1.00 83.56 126 ASP A N 1
ATOM 984 C CA . ASP A 1 126 ? 6.212 -9.890 -1.905 1.00 83.56 126 ASP A CA 1
ATOM 985 C C . ASP A 1 126 ? 7.402 -10.727 -2.403 1.00 83.56 126 ASP A C 1
ATOM 987 O O . ASP A 1 126 ? 8.242 -10.229 -3.145 1.00 83.56 126 ASP A O 1
ATOM 991 N N . THR A 1 127 ? 7.420 -12.031 -2.103 1.00 81.38 127 THR A N 1
ATOM 992 C CA . THR A 1 127 ? 8.488 -12.959 -2.536 1.00 81.38 127 THR A CA 1
ATOM 993 C C . THR A 1 127 ? 8.370 -13.418 -4.000 1.00 81.38 127 THR A C 1
ATOM 995 O O . THR A 1 127 ? 9.141 -14.267 -4.445 1.00 81.38 127 THR A O 1
ATOM 998 N N . ASN A 1 128 ? 7.392 -12.937 -4.777 1.00 71.88 128 ASN A N 1
ATOM 999 C CA . ASN A 1 128 ? 7.239 -13.400 -6.160 1.00 71.88 128 ASN A CA 1
ATOM 1000 C C . ASN A 1 128 ? 8.450 -13.036 -7.026 1.00 71.88 128 ASN A C 1
ATOM 1002 O O . ASN A 1 128 ? 8.866 -11.883 -7.068 1.00 71.88 128 ASN A O 1
ATOM 1006 N N . ALA A 1 129 ? 8.929 -14.027 -7.782 1.00 61.53 129 ALA A N 1
ATOM 1007 C CA . ALA A 1 129 ? 10.067 -13.889 -8.677 1.00 61.53 129 ALA A CA 1
ATOM 1008 C C . ALA A 1 129 ? 9.834 -12.826 -9.761 1.00 61.53 129 ALA A C 1
ATOM 1010 O O . ALA A 1 129 ? 8.787 -12.793 -10.423 1.00 61.53 129 ALA A O 1
ATOM 1011 N N . GLU A 1 130 ? 10.848 -11.989 -9.936 1.00 73.81 130 GLU A N 1
ATOM 1012 C CA . GLU A 1 130 ? 10.962 -11.016 -11.014 1.00 73.81 130 GLU A CA 1
ATOM 1013 C C . GLU A 1 130 ? 11.447 -11.691 -12.301 1.00 73.81 130 GLU A C 1
ATOM 1015 O O . GLU A 1 130 ? 12.038 -12.775 -12.278 1.00 73.81 130 GLU A O 1
ATOM 1020 N N . TYR A 1 131 ? 11.183 -11.057 -13.445 1.00 79.56 131 TYR A N 1
ATOM 1021 C CA . TYR A 1 131 ? 11.803 -11.488 -14.694 1.00 79.56 131 TYR A CA 1
ATOM 1022 C C . TYR A 1 131 ? 13.315 -11.251 -14.615 1.00 79.56 131 TYR A C 1
ATOM 1024 O O . TYR A 1 131 ? 13.741 -10.233 -14.069 1.00 79.56 131 TYR A O 1
ATOM 1032 N N . PRO A 1 132 ? 14.139 -12.150 -15.173 1.00 85.19 132 PRO A N 1
ATOM 1033 C CA . PRO A 1 132 ? 15.579 -11.955 -15.158 1.00 85.19 132 PRO A CA 1
ATOM 1034 C C . PRO A 1 132 ? 15.951 -10.689 -15.944 1.00 85.19 132 PRO A C 1
ATOM 1036 O O . PRO A 1 132 ? 15.370 -10.407 -16.995 1.00 85.19 132 PRO A O 1
ATOM 1039 N N . SER A 1 133 ? 16.945 -9.939 -15.461 1.00 84.62 133 SER A N 1
ATOM 1040 C CA . SER A 1 133 ? 17.275 -8.598 -15.972 1.00 84.62 133 SER A CA 1
ATOM 1041 C C . SER A 1 133 ? 17.566 -8.564 -17.473 1.00 84.62 133 SER A C 1
ATOM 1043 O O . SER A 1 133 ? 17.187 -7.611 -18.148 1.00 84.62 133 SER A O 1
ATOM 1045 N N . TRP A 1 134 ? 18.179 -9.617 -18.023 1.00 92.31 134 TRP A N 1
ATOM 1046 C CA . TRP A 1 134 ? 18.460 -9.714 -19.460 1.00 92.31 134 TRP A CA 1
ATOM 1047 C C . TRP A 1 134 ? 17.182 -9.687 -20.309 1.00 92.31 134 TRP A C 1
ATOM 1049 O O . TRP A 1 134 ? 17.171 -9.082 -21.377 1.00 92.31 134 TRP A O 1
ATOM 1059 N N . PHE A 1 135 ? 16.093 -10.294 -19.824 1.00 92.25 135 PHE A N 1
ATOM 1060 C CA . PHE A 1 135 ? 14.819 -10.328 -20.534 1.00 92.25 135 PHE A CA 1
ATOM 1061 C C . PHE A 1 135 ? 14.166 -8.944 -20.535 1.00 92.25 135 PHE A C 1
ATOM 1063 O O . PHE A 1 135 ? 13.664 -8.496 -21.562 1.00 92.25 135 PHE A O 1
ATOM 1070 N N . ILE A 1 136 ? 14.242 -8.229 -19.406 1.00 88.81 136 ILE A N 1
ATOM 1071 C CA . ILE A 1 136 ? 13.759 -6.845 -19.293 1.00 88.81 136 ILE A CA 1
ATOM 1072 C C . ILE A 1 136 ? 14.541 -5.928 -20.243 1.00 88.81 136 ILE A C 1
ATOM 1074 O O . ILE A 1 136 ? 13.930 -5.153 -20.975 1.00 88.81 136 ILE A O 1
ATOM 1078 N N . ILE A 1 137 ? 15.874 -6.050 -20.283 1.00 93.44 137 ILE A N 1
ATOM 1079 C CA . ILE A 1 137 ? 16.734 -5.272 -21.190 1.00 93.44 137 ILE A CA 1
ATOM 1080 C C . ILE A 1 137 ? 16.387 -5.567 -22.653 1.00 93.44 137 ILE A C 1
ATOM 1082 O O . ILE A 1 137 ? 16.233 -4.634 -23.437 1.00 93.44 137 ILE A O 1
ATOM 1086 N N . LEU A 1 138 ? 16.210 -6.842 -23.017 1.00 96.56 138 LEU A N 1
ATOM 1087 C CA . LEU A 1 138 ? 15.852 -7.249 -24.377 1.00 96.56 138 LEU A CA 1
ATOM 1088 C C . LEU A 1 138 ? 14.511 -6.647 -24.817 1.00 96.56 138 LEU A C 1
ATOM 1090 O O . LEU A 1 138 ? 14.421 -6.067 -25.897 1.00 96.56 138 LEU A O 1
ATOM 1094 N N . MET A 1 139 ? 13.476 -6.754 -23.979 1.00 94.81 139 MET A N 1
ATOM 1095 C CA . MET A 1 139 ? 12.156 -6.187 -24.279 1.00 94.81 139 MET A CA 1
ATOM 1096 C C . MET A 1 139 ? 12.190 -4.654 -24.319 1.00 94.81 139 MET A C 1
ATOM 1098 O O . MET A 1 139 ? 11.538 -4.045 -25.166 1.00 94.81 139 MET A O 1
ATOM 1102 N N . GLY A 1 140 ? 12.979 -4.024 -23.442 1.00 93.81 140 GLY A N 1
ATOM 1103 C CA . GLY A 1 140 ? 13.203 -2.579 -23.443 1.00 93.81 140 GLY A CA 1
ATOM 1104 C C . GLY A 1 140 ? 13.882 -2.095 -24.726 1.00 93.81 140 GLY A C 1
ATOM 11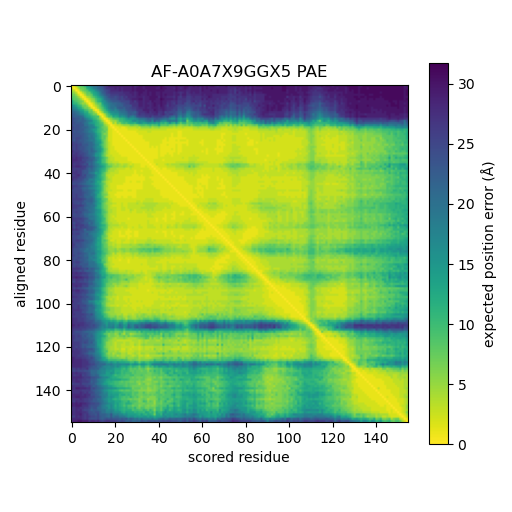05 O O . GLY A 1 140 ? 13.405 -1.147 -25.347 1.00 93.81 140 GLY A O 1
ATOM 1106 N N . ALA A 1 141 ? 14.936 -2.784 -25.170 1.00 95.88 141 ALA A N 1
ATOM 1107 C CA . ALA A 1 141 ? 15.619 -2.497 -26.429 1.00 95.88 141 ALA A CA 1
ATOM 1108 C C . ALA A 1 141 ? 14.692 -2.688 -27.637 1.00 95.88 141 ALA A C 1
ATOM 1110 O O . ALA A 1 141 ? 14.658 -1.837 -28.522 1.00 95.88 141 ALA A O 1
ATOM 1111 N N . LEU A 1 142 ? 13.893 -3.760 -27.645 1.00 96.44 142 LEU A N 1
ATOM 1112 C CA . LEU A 1 142 ? 12.926 -4.027 -28.708 1.00 96.44 142 LEU A CA 1
ATOM 1113 C C . LEU A 1 142 ? 11.849 -2.933 -28.785 1.00 96.44 142 LEU A C 1
ATOM 1115 O O . LEU A 1 142 ? 11.553 -2.438 -29.869 1.00 96.44 142 LEU A O 1
ATOM 1119 N N . SER A 1 143 ? 11.305 -2.507 -27.64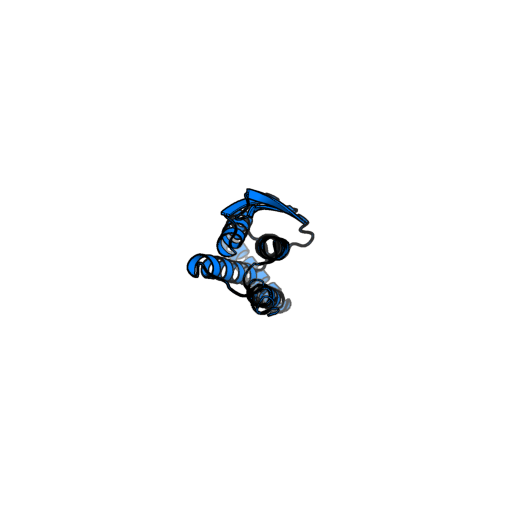2 1.00 95.69 143 SER A N 1
ATOM 1120 C CA . SER A 1 143 ? 10.358 -1.384 -27.569 1.00 95.69 143 SER A CA 1
ATOM 1121 C C . SER A 1 143 ? 10.984 -0.081 -28.084 1.00 95.69 143 SER A C 1
ATOM 1123 O O . SER A 1 143 ? 10.396 0.607 -28.919 1.00 95.69 143 SER A O 1
ATOM 1125 N N . GLY A 1 144 ? 12.218 0.219 -27.658 1.00 95.25 144 GLY A N 1
ATOM 1126 C CA . GLY A 1 144 ? 12.976 1.380 -28.129 1.00 95.25 144 GLY A CA 1
ATOM 1127 C C . GLY A 1 144 ? 13.236 1.354 -29.638 1.00 95.25 144 GLY A C 1
ATOM 1128 O O . GLY A 1 144 ? 13.090 2.380 -30.298 1.00 95.25 144 GLY A O 1
ATOM 1129 N N . PHE A 1 145 ? 13.544 0.182 -30.198 1.00 94.94 145 PHE A N 1
ATOM 1130 C CA . PHE A 1 145 ? 13.705 -0.017 -31.639 1.00 94.94 145 PHE A CA 1
ATOM 1131 C C . PHE A 1 145 ? 12.421 0.322 -32.408 1.00 94.94 145 PHE A C 1
ATOM 1133 O O . PHE A 1 145 ? 12.463 1.123 -33.342 1.00 94.94 145 PHE A O 1
ATOM 1140 N N . PHE A 1 146 ? 11.268 -0.210 -31.989 1.00 95.31 146 PHE A N 1
ATOM 1141 C CA . PHE A 1 146 ? 9.988 0.094 -32.640 1.00 95.31 146 PHE A CA 1
ATOM 1142 C C . PHE A 1 146 ? 9.594 1.566 -32.511 1.00 95.31 146 PHE A C 1
ATOM 1144 O O . PHE A 1 146 ? 9.077 2.148 -33.464 1.00 95.31 146 PHE A O 1
ATOM 1151 N N . PHE A 1 147 ? 9.871 2.190 -31.365 1.00 95.06 147 PHE A N 1
ATOM 1152 C CA . PHE A 1 147 ? 9.629 3.617 -31.184 1.00 95.06 147 PHE A CA 1
ATOM 1153 C C . PHE A 1 147 ? 10.521 4.452 -32.109 1.00 95.06 147 PHE A C 1
ATOM 1155 O O . PHE A 1 147 ? 10.030 5.343 -32.795 1.00 95.06 147 PHE A O 1
ATOM 1162 N N . SER A 1 148 ? 11.814 4.130 -32.200 1.00 95.00 148 SER A N 1
ATOM 1163 C CA . SER A 1 148 ? 12.733 4.803 -33.122 1.00 95.00 148 SER A CA 1
ATOM 1164 C C . SER A 1 148 ? 12.270 4.668 -34.574 1.00 95.00 148 SER A C 1
ATOM 1166 O O . SER A 1 148 ? 12.192 5.670 -35.285 1.00 95.00 148 SER A O 1
ATOM 1168 N N . PHE A 1 149 ? 11.860 3.466 -34.987 1.00 94.44 149 PHE A N 1
ATOM 1169 C CA . PHE A 1 149 ? 11.321 3.218 -36.324 1.00 94.44 149 PHE A CA 1
ATOM 1170 C C . PHE A 1 149 ? 10.052 4.040 -36.607 1.00 94.44 149 PHE A C 1
ATOM 1172 O O . PHE A 1 149 ? 9.927 4.636 -37.675 1.00 94.44 149 PHE A O 1
ATOM 1179 N N . MET A 1 150 ? 9.141 4.151 -35.632 1.00 95.81 150 MET A N 1
ATOM 1180 C CA . MET A 1 150 ? 7.920 4.960 -35.743 1.00 95.81 150 MET A CA 1
ATOM 1181 C C . MET A 1 150 ? 8.208 6.451 -35.997 1.00 95.81 150 MET A C 1
ATOM 1183 O O . MET A 1 150 ? 7.455 7.098 -36.720 1.00 95.81 150 MET A O 1
ATOM 1187 N N . PHE A 1 151 ? 9.304 6.992 -35.453 1.00 95.06 151 PHE A N 1
ATOM 1188 C CA . PHE A 1 151 ? 9.726 8.387 -35.655 1.00 95.06 151 PHE A CA 1
ATOM 1189 C C . PHE A 1 151 ? 10.728 8.574 -36.805 1.00 95.06 151 PHE A C 1
ATOM 1191 O O . PHE A 1 151 ? 11.385 9.611 -36.896 1.00 95.06 151 PHE A O 1
ATOM 1198 N N . GLY A 1 152 ? 10.839 7.595 -37.707 1.00 90.88 152 GLY A N 1
ATOM 1199 C CA . GLY A 1 152 ? 11.678 7.701 -38.902 1.00 90.88 152 GLY A 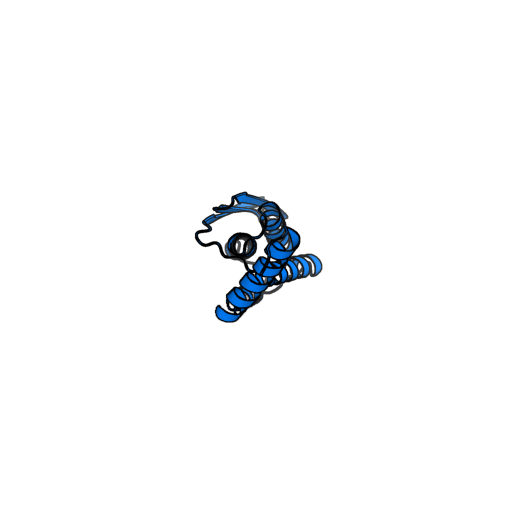CA 1
ATOM 1200 C C . GLY A 1 152 ? 13.160 7.404 -38.666 1.00 90.88 152 GLY A C 1
ATOM 1201 O O . GLY A 1 152 ? 13.992 7.765 -39.500 1.00 90.88 152 GLY A O 1
ATOM 1202 N N . GLY A 1 153 ? 13.498 6.738 -37.560 1.00 88.69 153 GLY A N 1
ATOM 1203 C CA . GLY A 1 153 ? 14.808 6.129 -37.363 1.00 88.69 153 GLY A CA 1
ATOM 1204 C C . GLY A 1 153 ? 15.102 5.131 -38.484 1.00 88.69 153 GLY A C 1
ATOM 1205 O O . GLY A 1 153 ? 14.274 4.281 -38.812 1.00 88.69 153 GLY A O 1
ATOM 1206 N N . ARG A 1 154 ? 16.275 5.265 -39.102 1.00 80.31 154 ARG A N 1
ATOM 1207 C CA . ARG A 1 154 ? 16.771 4.375 -40.157 1.00 80.31 154 ARG A CA 1
ATOM 1208 C C . ARG A 1 154 ? 17.870 3.478 -39.589 1.00 80.31 154 ARG A C 1
ATOM 1210 O O . ARG A 1 154 ? 18.551 3.887 -38.651 1.00 80.31 154 ARG A O 1
ATOM 1217 N N . LEU A 1 155 ? 17.974 2.268 -40.139 1.00 71.50 155 LEU A N 1
ATOM 1218 C CA . LEU A 1 155 ? 18.968 1.261 -39.759 1.00 71.50 155 LEU A CA 1
ATOM 1219 C C . LEU A 1 155 ? 20.372 1.652 -40.231 1.00 71.50 155 LEU A C 1
ATOM 1221 O O . LEU A 1 155 ? 20.469 2.168 -41.369 1.00 71.50 155 LEU A O 1
#

Secondary structure (DSSP, 8-state):
-----SSSSSSSSSS---HHHHHHHHHHHHHHHHHTT--HHHHHHHHHHHHHHTT-SEEEEEEETTEEEEEEE-TTS-EEEEEEE-------HHHHHHHHHHHHHHHHH-S---HHHHHHHHHHHHTPPPPPHHHHHHHHHHHHHHHHHHTT---

Nearest PDB structures (foldseek):
  8dml-assembly2_C  TM=5.624E-01  e=2.198E-01  Vibrio parahaemolyticus
  3gyx-assembly6_L  TM=7.869E-01  e=1.187E+00  Megalodesulfovibrio gigas
  6iei-assembly1_A-2  TM=8.168E-01  e=1.704E+00  Borreliella burgdorferi B31
  6uzi-assembly2_D  TM=6.143E-01  e=2.931E+00  Elizabethkingia anophelis NUHP1
  4d60-assembly2_C  TM=5.238E-01  e=6.038E+00  Plasmodium falciparum

Mean predicted aligned error: 9.72 Å

Sequence (155 aa):
MEKKGDANLFITNESRLEHKEVLAISIRSASMILENGGETYRAEETATHTAISLGAKTATAFVTPTVVQVSYTDSKDSFHTAFRRVTRREVNLKKISRVNELSRRLAQRKSLAKPGQIDFVLSKIDTNAEYPSWFIILMGALSGFFFSFMFGGRL

pLDDT: mean 83.5, std 16.63, range [34.0, 97.44]

Radius of gyration: 21.65 Å; Cα contacts (8 Å, |Δi|>4): 200; chains: 1; bounding box: 40×35×88 Å